Protein AF-A0A7C4ZJU5-F1 (afdb_monomer_lite)

Sequence (49 aa):
ELGKFKNGSNEKARRLLGWTPRSREDAIVATAESLVALGLLKDSPKKAA

pLDDT: mean 89.98, std 10.85, range [57.0, 98.25]

Structure (mmCIF, N/CA/C/O backbone):
data_AF-A0A7C4ZJU5-F1
#
_entry.id   AF-A0A7C4ZJU5-F1
#
loop_
_atom_site.group_PDB
_atom_site.id
_atom_site.type_symbol
_atom_site.label_atom_id
_atom_site.label_alt_id
_atom_site.label_comp_id
_atom_site.label_asym_id
_atom_site.label_entity_id
_atom_site.label_seq_id
_atom_site.pdbx_PDB_ins_code
_atom_site.Cartn_x
_atom_site.Cartn_y
_atom_site.Cartn_z
_atom_site.occupancy
_atom_site.B_iso_or_equiv
_atom_site.auth_seq_id
_atom_site.auth_comp_id
_atom_site.auth_asym_id
_atom_site.auth_atom_id
_atom_site.pdbx_PDB_model_num
ATOM 1 N N . GLU A 1 1 ? 22.355 4.743 8.244 1.00 63.31 1 GLU A N 1
ATOM 2 C CA . GLU A 1 1 ? 21.773 6.035 7.812 1.00 63.31 1 GLU A CA 1
ATOM 3 C C . GLU A 1 1 ? 20.247 5.986 7.633 1.00 63.31 1 GLU A C 1
ATOM 5 O O . GLU A 1 1 ? 19.757 5.616 6.566 1.00 63.31 1 GLU A O 1
ATOM 10 N N . LEU A 1 2 ? 19.496 6.351 8.679 1.00 77.12 2 LEU A N 1
ATOM 11 C CA . LEU A 1 2 ? 18.054 6.658 8.631 1.00 77.12 2 LEU A CA 1
ATOM 12 C C . LEU A 1 2 ? 17.864 8.189 8.518 1.00 77.12 2 LEU A C 1
ATOM 14 O O . LEU A 1 2 ? 18.773 8.934 8.867 1.00 77.12 2 LEU A O 1
ATOM 18 N N . GLY A 1 3 ? 16.720 8.663 8.006 1.00 81.94 3 GLY A N 1
ATOM 19 C CA . GLY A 1 3 ? 16.376 10.101 7.963 1.00 81.94 3 GLY A CA 1
ATOM 20 C C . GLY A 1 3 ? 16.738 10.875 6.684 1.00 81.94 3 GLY A C 1
ATOM 21 O O . GLY A 1 3 ? 16.440 12.060 6.591 1.00 81.94 3 GLY A O 1
ATOM 22 N N . LYS A 1 4 ? 17.335 10.232 5.671 1.00 84.94 4 LYS A N 1
ATOM 23 C CA . LYS A 1 4 ? 17.594 10.855 4.357 1.00 84.94 4 LYS A CA 1
ATOM 24 C C . LYS A 1 4 ? 16.509 10.467 3.355 1.00 84.94 4 LYS A C 1
ATOM 26 O O . LYS A 1 4 ? 16.197 9.281 3.231 1.00 84.94 4 LYS A O 1
ATOM 31 N N . PHE A 1 5 ? 15.979 11.444 2.615 1.00 84.31 5 PHE A N 1
ATOM 32 C CA . PHE A 1 5 ? 15.101 11.169 1.478 1.00 84.31 5 PHE A CA 1
ATOM 33 C C . PHE A 1 5 ? 15.868 10.353 0.434 1.00 84.31 5 PHE A C 1
ATOM 35 O O . PHE A 1 5 ? 16.977 10.718 0.039 1.00 84.31 5 PHE A O 1
ATOM 42 N N . LYS A 1 6 ? 15.299 9.222 0.017 1.00 83.19 6 LYS A N 1
ATOM 43 C CA . LYS A 1 6 ? 15.880 8.358 -1.011 1.00 83.19 6 LYS A CA 1
ATOM 44 C C . LYS A 1 6 ? 14.986 8.401 -2.238 1.00 83.19 6 LYS A C 1
ATOM 46 O O . LYS A 1 6 ? 13.799 8.100 -2.141 1.00 83.19 6 LYS A O 1
ATOM 51 N N . ASN A 1 7 ? 15.583 8.681 -3.392 1.00 85.06 7 ASN A N 1
ATOM 52 C CA . ASN A 1 7 ? 14.935 8.518 -4.692 1.00 85.06 7 ASN A CA 1
ATOM 53 C C . ASN A 1 7 ? 14.848 7.021 -5.030 1.00 85.06 7 ASN A C 1
ATOM 55 O O . ASN A 1 7 ? 15.653 6.492 -5.793 1.00 85.06 7 ASN A O 1
ATOM 59 N N . GLY A 1 8 ? 13.924 6.310 -4.383 1.00 87.38 8 GLY A N 1
ATOM 60 C CA . GLY A 1 8 ? 13.669 4.897 -4.642 1.00 87.38 8 GLY A CA 1
ATOM 61 C C . GLY A 1 8 ? 12.824 4.708 -5.899 1.00 87.38 8 GLY A C 1
ATOM 62 O O . GLY A 1 8 ? 11.798 5.365 -6.059 1.00 87.38 8 GLY A O 1
ATOM 63 N N . SER A 1 9 ? 13.224 3.782 -6.771 1.00 92.19 9 SER A N 1
ATOM 64 C CA . SER A 1 9 ? 12.411 3.337 -7.906 1.00 92.19 9 SER A CA 1
ATOM 65 C C . SER A 1 9 ? 12.076 1.849 -7.781 1.00 92.19 9 SER A C 1
ATOM 67 O O . SER A 1 9 ? 12.832 1.059 -7.215 1.00 92.19 9 SER A O 1
ATOM 69 N N . ASN A 1 10 ? 10.929 1.449 -8.330 1.00 92.44 10 ASN A N 1
ATOM 70 C CA . ASN A 1 10 ? 10.489 0.052 -8.424 1.00 92.44 10 ASN A CA 1
ATOM 71 C C . ASN A 1 10 ? 10.847 -0.605 -9.772 1.00 92.44 10 ASN A C 1
ATOM 73 O O . ASN A 1 10 ? 10.402 -1.714 -10.064 1.00 92.44 10 ASN A O 1
ATOM 77 N N . GLU A 1 11 ? 11.662 0.057 -10.596 1.00 96.12 11 GLU A N 1
ATOM 78 C CA . GLU A 1 11 ? 11.991 -0.374 -11.958 1.00 96.12 11 GLU A CA 1
ATOM 79 C C . GLU A 1 11 ? 12.673 -1.746 -11.996 1.00 96.12 11 GLU A C 1
ATOM 81 O O . GLU A 1 11 ? 12.298 -2.605 -12.792 1.00 96.12 11 GLU A O 1
ATOM 86 N N . LYS A 1 12 ? 13.618 -1.997 -11.081 1.00 96.62 12 LYS A N 1
ATOM 87 C CA . LYS A 1 12 ? 14.327 -3.280 -11.000 1.00 96.62 12 LYS A CA 1
ATOM 88 C C . LYS A 1 12 ? 13.370 -4.452 -10.770 1.00 96.62 12 LYS A C 1
ATOM 90 O O . LYS A 1 12 ? 13.547 -5.499 -11.381 1.00 96.62 12 LYS A O 1
ATOM 95 N N . ALA A 1 13 ? 12.366 -4.275 -9.915 1.00 97.38 13 ALA A N 1
ATOM 96 C CA . ALA A 1 13 ? 11.388 -5.316 -9.621 1.00 97.38 13 ALA A CA 1
ATOM 97 C C . ALA A 1 13 ? 10.460 -5.573 -10.817 1.00 97.38 13 ALA A C 1
ATOM 99 O O . ALA A 1 13 ? 10.223 -6.730 -11.154 1.00 97.38 13 ALA A O 1
ATOM 100 N N . ARG A 1 14 ? 10.025 -4.520 -11.527 1.00 96.94 14 ARG A N 1
ATOM 101 C CA . ARG A 1 14 ? 9.292 -4.690 -12.793 1.00 96.94 14 ARG A CA 1
ATOM 102 C C . ARG A 1 14 ? 10.119 -5.461 -13.821 1.00 96.94 14 ARG A C 1
ATOM 104 O O . ARG A 1 14 ? 9.639 -6.437 -14.381 1.00 96.94 14 ARG A O 1
ATOM 111 N N . ARG A 1 15 ? 11.377 -5.052 -14.028 1.00 97.94 15 ARG A N 1
ATOM 112 C CA . ARG A 1 15 ? 12.267 -5.632 -15.044 1.00 97.94 15 ARG A CA 1
ATOM 113 C C . ARG A 1 15 ? 12.647 -7.081 -14.750 1.00 97.94 15 ARG A C 1
ATOM 115 O O . ARG A 1 15 ? 12.669 -7.891 -15.664 1.00 97.94 15 ARG A O 1
ATOM 122 N N . LEU A 1 16 ? 13.019 -7.386 -13.507 1.00 98.19 16 LEU A N 1
ATOM 123 C CA . LEU A 1 16 ? 13.585 -8.692 -13.159 1.00 98.19 16 LEU A CA 1
ATOM 124 C C . LEU A 1 16 ? 12.534 -9.710 -12.723 1.00 98.19 16 LEU A C 1
ATOM 126 O O . LEU A 1 16 ? 12.726 -10.896 -12.951 1.00 98.19 16 LEU A O 1
ATOM 130 N N . LEU A 1 17 ? 11.460 -9.260 -12.073 1.00 97.81 17 LEU A N 1
ATOM 131 C CA . LEU A 1 17 ? 10.451 -10.150 -11.493 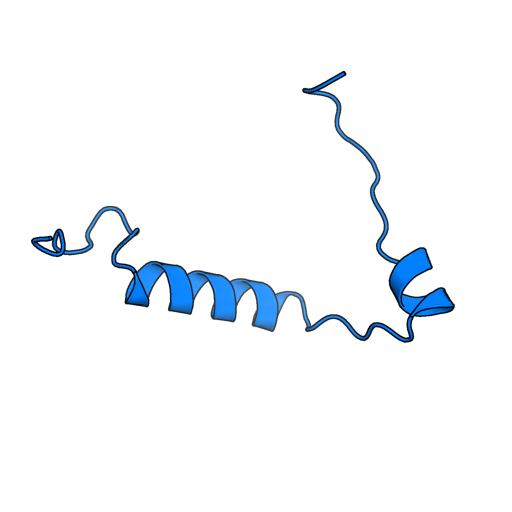1.00 97.81 17 LEU A CA 1
ATOM 132 C C . LEU A 1 17 ? 9.134 -10.133 -12.275 1.00 97.81 17 LEU A C 1
ATOM 134 O O . LEU A 1 17 ? 8.185 -10.789 -11.863 1.00 97.81 17 LEU A O 1
ATOM 138 N N . GLY A 1 18 ? 9.033 -9.335 -13.345 1.00 97.19 18 GLY A N 1
ATOM 139 C CA . GLY A 1 18 ? 7.761 -9.106 -14.036 1.00 97.19 18 GLY A CA 1
ATOM 140 C C . GLY A 1 18 ? 6.703 -8.477 -13.126 1.00 97.19 18 GLY A C 1
ATOM 141 O O . GLY A 1 18 ? 5.505 -8.613 -13.369 1.00 97.19 18 GLY A O 1
ATOM 142 N N . TRP A 1 19 ? 7.128 -7.827 -12.035 1.00 97.38 19 TRP A N 1
ATOM 143 C CA . TRP A 1 19 ? 6.193 -7.307 -11.050 1.00 97.38 19 TRP A CA 1
ATOM 144 C C . TRP A 1 19 ? 5.324 -6.21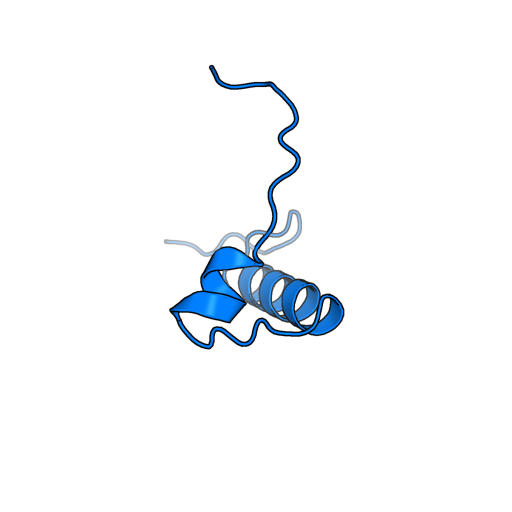6 -11.673 1.00 97.38 19 TRP A C 1
ATOM 146 O O . TRP A 1 19 ? 5.841 -5.225 -12.184 1.00 97.38 19 TRP A O 1
ATOM 156 N N . THR A 1 20 ? 4.006 -6.377 -11.592 1.00 96.75 20 THR A N 1
ATOM 157 C CA . THR A 1 20 ? 3.038 -5.381 -12.058 1.00 96.75 20 THR A CA 1
ATOM 158 C C . THR A 1 20 ? 2.373 -4.749 -10.836 1.00 96.75 20 THR A C 1
ATOM 160 O O . THR A 1 20 ? 1.483 -5.363 -10.246 1.00 96.75 20 THR A O 1
ATOM 163 N N . PRO A 1 21 ? 2.835 -3.571 -10.376 1.00 94.88 21 PRO A N 1
ATOM 164 C CA . PRO A 1 21 ? 2.216 -2.910 -9.238 1.00 94.88 21 PRO A CA 1
ATOM 165 C C . PRO A 1 21 ? 0.806 -2.438 -9.605 1.00 94.88 21 PRO A C 1
ATOM 167 O O . PRO A 1 21 ? 0.545 -2.066 -10.749 1.00 94.88 21 PRO A O 1
ATOM 170 N N . ARG A 1 22 ? -0.083 -2.402 -8.610 1.00 95.56 22 ARG A N 1
ATOM 171 C CA . ARG A 1 22 ? -1.388 -1.747 -8.746 1.00 95.56 22 ARG A CA 1
ATOM 172 C C . ARG A 1 22 ? -1.247 -0.246 -9.011 1.00 95.56 22 ARG A C 1
ATOM 174 O O . ARG A 1 22 ? -0.190 0.338 -8.747 1.00 95.56 22 ARG A O 1
ATOM 181 N N . SER A 1 23 ? -2.325 0.360 -9.509 1.00 96.19 23 SER A N 1
ATOM 182 C CA . SER A 1 23 ? -2.411 1.812 -9.663 1.00 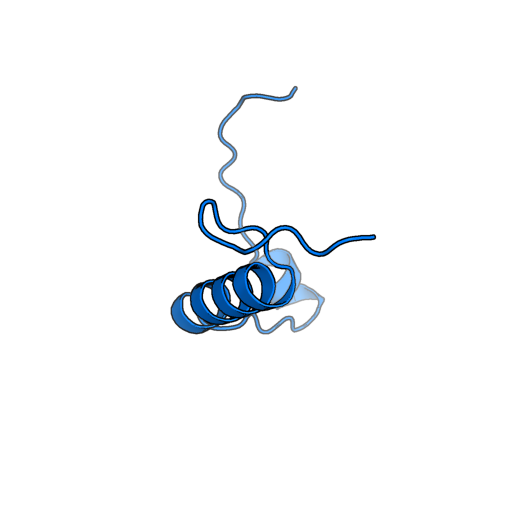96.19 23 SER A CA 1
ATOM 183 C C . SER A 1 23 ? -2.236 2.515 -8.311 1.00 96.19 23 SER A C 1
ATOM 185 O O . SER A 1 23 ? -2.341 1.902 -7.240 1.00 96.19 23 SER A O 1
ATOM 187 N N . ARG A 1 24 ? -1.924 3.812 -8.348 1.00 95.81 24 ARG A N 1
ATOM 188 C CA . ARG A 1 24 ? -1.738 4.595 -7.117 1.00 95.81 24 ARG A CA 1
ATOM 189 C C . ARG A 1 24 ? -3.055 4.703 -6.363 1.00 95.81 24 ARG A C 1
ATOM 191 O O . ARG A 1 24 ? -3.080 4.565 -5.145 1.00 95.81 24 ARG A O 1
ATOM 198 N N . GLU A 1 25 ? -4.126 4.898 -7.112 1.00 97.94 25 GLU A N 1
ATOM 199 C CA . GLU A 1 25 ? -5.498 5.024 -6.657 1.00 97.94 25 GLU A CA 1
ATOM 200 C C . GLU A 1 25 ? -5.918 3.747 -5.920 1.00 97.94 25 GLU A C 1
ATOM 202 O O . GLU A 1 25 ? -6.285 3.809 -4.746 1.00 97.94 25 GLU A O 1
ATOM 207 N N . ASP A 1 26 ? -5.716 2.577 -6.535 1.00 98.00 26 ASP A N 1
ATOM 208 C CA . ASP A 1 26 ? -6.033 1.288 -5.908 1.00 98.00 26 ASP A CA 1
ATOM 209 C C . ASP A 1 26 ? -5.182 1.026 -4.662 1.00 98.00 26 ASP A C 1
ATOM 211 O O . ASP A 1 26 ? -5.637 0.403 -3.703 1.00 98.00 26 ASP A O 1
ATOM 215 N N . ALA A 1 27 ? -3.918 1.465 -4.659 1.00 97.69 27 ALA A N 1
ATOM 216 C CA . ALA A 1 27 ? -3.032 1.270 -3.514 1.00 97.69 27 ALA A CA 1
ATOM 217 C C . ALA A 1 27 ? -3.500 2.075 -2.300 1.00 97.69 27 ALA A C 1
ATOM 219 O O . ALA A 1 27 ? -3.464 1.571 -1.174 1.00 97.69 27 ALA A O 1
ATOM 220 N N . ILE A 1 28 ? -3.964 3.303 -2.534 1.00 97.94 28 ILE A N 1
ATOM 221 C CA . ILE A 1 28 ? -4.519 4.175 -1.499 1.00 97.94 28 ILE A CA 1
ATOM 222 C C . ILE A 1 28 ? -5.825 3.583 -0.964 1.00 97.94 28 ILE A C 1
ATOM 224 O O . ILE A 1 28 ? -5.961 3.438 0.251 1.00 97.94 28 ILE A O 1
ATOM 228 N N . VAL A 1 29 ? -6.744 3.180 -1.847 1.00 98.25 29 VAL A N 1
ATOM 229 C CA . VAL A 1 29 ? -8.040 2.602 -1.455 1.00 98.25 29 VAL A CA 1
ATOM 230 C C . VAL A 1 29 ? -7.850 1.323 -0.639 1.00 98.25 29 VAL A C 1
ATOM 232 O O . VAL A 1 29 ? -8.344 1.251 0.483 1.00 98.25 29 VAL A O 1
ATOM 235 N N . ALA A 1 30 ? -7.040 0.371 -1.114 1.00 98.12 30 ALA A N 1
ATOM 236 C CA . ALA A 1 30 ? -6.784 -0.882 -0.394 1.00 98.12 30 ALA A CA 1
ATOM 237 C C . ALA A 1 30 ? -6.164 -0.655 1.000 1.00 98.12 30 ALA A C 1
ATOM 239 O O . ALA A 1 30 ? -6.428 -1.396 1.953 1.00 98.12 30 ALA A O 1
ATOM 240 N N . THR A 1 31 ? -5.334 0.385 1.132 1.00 97.19 31 THR A N 1
ATOM 241 C CA . THR A 1 31 ? -4.766 0.784 2.425 1.00 97.19 31 THR A CA 1
ATOM 242 C C . THR A 1 31 ? -5.851 1.336 3.347 1.00 97.19 31 THR A C 1
ATOM 244 O O . THR A 1 31 ? -5.938 0.919 4.501 1.00 97.19 31 THR A O 1
ATOM 247 N N . ALA A 1 32 ? -6.701 2.238 2.849 1.00 96.56 32 ALA A N 1
ATOM 248 C CA . ALA A 1 32 ? -7.803 2.810 3.617 1.00 96.56 32 ALA A CA 1
ATOM 249 C C . AL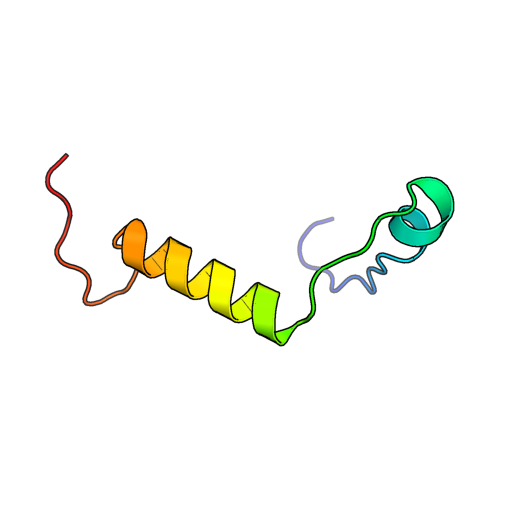A A 1 32 ? -8.792 1.732 4.093 1.00 96.56 32 ALA A C 1
ATOM 251 O O . ALA A 1 32 ? -9.142 1.704 5.272 1.00 96.56 32 ALA A O 1
ATOM 252 N N . GLU A 1 33 ? -9.168 0.799 3.216 1.00 97.25 33 GLU A N 1
ATOM 253 C CA . GLU A 1 33 ? -10.024 -0.346 3.549 1.00 97.25 33 GLU A CA 1
ATOM 254 C C . GLU A 1 33 ? -9.432 -1.183 4.689 1.00 97.25 33 GLU A C 1
ATOM 256 O O . GLU A 1 33 ? -10.126 -1.515 5.651 1.00 97.25 33 GLU A O 1
ATOM 261 N N . SER A 1 34 ? -8.126 -1.461 4.631 1.00 97.06 34 SER A N 1
ATOM 262 C CA . SER A 1 34 ? -7.423 -2.205 5.682 1.00 97.06 34 SER A CA 1
ATOM 263 C C . SER A 1 34 ? -7.428 -1.456 7.018 1.00 97.06 34 SER A C 1
ATOM 265 O O . SER A 1 34 ? -7.691 -2.054 8.061 1.00 97.06 34 SER A O 1
ATOM 267 N N . LEU A 1 35 ? -7.177 -0.141 7.005 1.00 95.88 35 LEU A N 1
ATOM 268 C CA . LEU A 1 35 ? -7.206 0.694 8.211 1.00 95.88 35 LEU A CA 1
ATOM 269 C C . LEU A 1 35 ? -8.592 0.703 8.869 1.00 95.88 35 LEU A C 1
ATOM 271 O O . LEU A 1 35 ? -8.679 0.606 10.094 1.00 95.88 35 LEU A O 1
ATOM 275 N N . VAL A 1 36 ? -9.662 0.773 8.069 1.00 93.94 36 VAL A N 1
ATOM 276 C CA . VAL A 1 36 ? -11.049 0.678 8.549 1.00 93.94 36 VAL A CA 1
ATOM 277 C C . VAL A 1 36 ? -11.316 -0.700 9.155 1.00 93.94 36 VAL A C 1
ATOM 279 O O . VAL A 1 36 ? -11.773 -0.789 10.292 1.00 93.94 36 VAL A O 1
ATOM 282 N N . ALA A 1 37 ? -10.986 -1.781 8.443 1.00 93.62 37 ALA A N 1
ATOM 283 C CA . ALA A 1 37 ? -11.232 -3.153 8.899 1.00 93.62 37 ALA A CA 1
ATOM 284 C C . ALA A 1 37 ? -10.504 -3.485 10.217 1.00 93.62 37 ALA A C 1
ATOM 286 O O . ALA A 1 37 ? -11.020 -4.213 11.079 1.00 93.62 37 ALA A O 1
ATOM 287 N N . LEU A 1 38 ? -9.307 -2.924 10.389 1.00 94.00 38 LEU A N 1
ATOM 288 C CA . LEU A 1 38 ? -8.496 -3.072 11.594 1.00 94.00 38 LEU A CA 1
ATOM 289 C C . LEU A 1 38 ? -8.889 -2.099 12.716 1.00 94.00 38 LEU A C 1
ATOM 291 O O . LEU A 1 38 ? -8.451 -2.293 13.845 1.00 94.00 38 LEU A O 1
ATOM 295 N N . GLY A 1 39 ? -9.729 -1.095 12.446 1.00 93.44 39 GLY A N 1
ATOM 296 C CA . GLY A 1 39 ? -10.133 -0.095 13.437 1.00 93.44 39 GLY A CA 1
ATOM 297 C C . GLY A 1 39 ? -8.986 0.826 13.864 1.00 93.44 39 GLY A C 1
ATOM 298 O O . GLY A 1 39 ? -8.895 1.201 15.029 1.00 93.44 39 GLY A O 1
ATOM 299 N N . LEU A 1 40 ? -8.082 1.156 12.936 1.00 93.44 40 LEU A N 1
ATOM 300 C CA . LEU A 1 40 ? -6.886 1.969 13.195 1.00 93.44 40 LEU A CA 1
ATOM 301 C C . LEU A 1 40 ? -7.111 3.471 12.968 1.00 93.44 40 LEU A C 1
ATOM 303 O O . LEU A 1 40 ? -6.183 4.266 13.124 1.00 93.44 40 LEU A O 1
ATOM 307 N N . LEU A 1 41 ? -8.323 3.875 12.580 1.00 93.75 41 LEU A N 1
ATOM 308 C CA . LEU A 1 41 ? -8.664 5.287 12.427 1.00 93.75 41 LEU A CA 1
ATOM 309 C C . LEU A 1 41 ? -8.957 5.905 13.795 1.00 93.75 41 LEU A C 1
ATOM 311 O O . LEU A 1 41 ? -9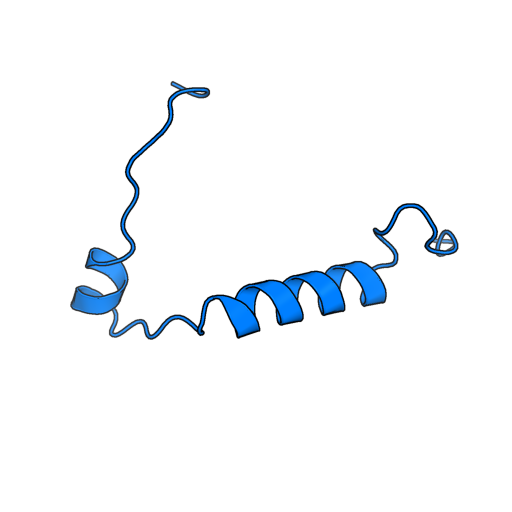.465 5.234 14.688 1.00 93.75 41 LEU A O 1
ATOM 315 N N . LYS A 1 42 ? -8.687 7.205 13.938 1.00 90.25 42 LYS A N 1
ATOM 316 C CA . LYS A 1 42 ? -8.849 7.946 15.200 1.00 90.25 42 LYS A CA 1
ATOM 317 C C . LYS A 1 42 ? -10.233 7.770 15.840 1.00 90.25 42 LYS A C 1
ATOM 319 O O . LYS A 1 42 ? -10.319 7.635 17.055 1.00 90.25 42 LYS A O 1
ATOM 324 N N . ASP A 1 43 ? -11.271 7.721 15.009 1.00 87.88 43 ASP A N 1
ATOM 325 C CA . ASP A 1 43 ? -12.667 7.621 15.446 1.00 87.88 43 ASP A CA 1
ATOM 326 C C . ASP A 1 43 ? -13.202 6.177 15.380 1.00 87.88 43 ASP A C 1
ATOM 328 O O . ASP A 1 43 ? -14.400 5.939 15.528 1.00 87.88 43 ASP A O 1
ATOM 332 N N . SER A 1 44 ? -12.327 5.191 15.141 1.00 83.19 44 SER A N 1
ATOM 333 C CA . SER A 1 44 ? -12.722 3.784 15.173 1.00 83.19 44 SER A CA 1
ATOM 334 C C . SER A 1 44 ? -13.066 3.368 16.605 1.00 83.19 44 SER A C 1
ATOM 336 O O . SER A 1 44 ? -12.309 3.676 17.532 1.00 83.19 44 SER A O 1
ATOM 338 N N . PRO A 1 45 ? -14.167 2.626 16.820 1.00 76.50 45 PRO A N 1
ATOM 339 C CA . PRO A 1 45 ? -14.430 2.038 18.123 1.00 76.50 45 PRO A CA 1
ATOM 340 C C . PRO A 1 45 ? -13.279 1.084 18.459 1.00 76.50 45 PRO A C 1
ATOM 342 O O . PRO A 1 45 ? -12.935 0.219 17.649 1.00 76.50 45 PRO A O 1
ATOM 345 N N . LYS A 1 46 ? -12.657 1.243 19.638 1.00 68.69 46 LYS A N 1
ATOM 346 C CA . LYS A 1 46 ? -11.611 0.316 20.094 1.00 68.69 46 LYS A CA 1
ATOM 347 C C . LYS A 1 46 ? -12.187 -1.098 20.068 1.00 68.69 46 LYS A C 1
ATOM 349 O O . LYS A 1 46 ? -13.108 -1.394 20.828 1.00 68.69 46 LYS A O 1
ATOM 354 N N . LYS A 1 47 ? -11.644 -1.969 19.212 1.00 64.81 47 LYS A N 1
ATOM 355 C CA . LYS A 1 47 ? -11.915 -3.404 19.314 1.00 64.81 47 LYS A CA 1
ATOM 356 C C . LYS A 1 47 ? -11.412 -3.854 20.687 1.00 64.81 47 LYS A C 1
ATOM 358 O O . LYS A 1 47 ? -10.226 -3.702 20.977 1.00 64.81 47 LYS A O 1
ATOM 363 N N . ALA A 1 48 ? -12.322 -4.322 21.541 1.00 59.75 48 ALA A N 1
ATOM 364 C CA . ALA A 1 48 ? -11.944 -5.040 22.750 1.00 59.75 48 ALA A CA 1
ATOM 365 C C . ALA A 1 48 ? -11.188 -6.296 22.299 1.00 59.75 48 ALA A C 1
ATOM 3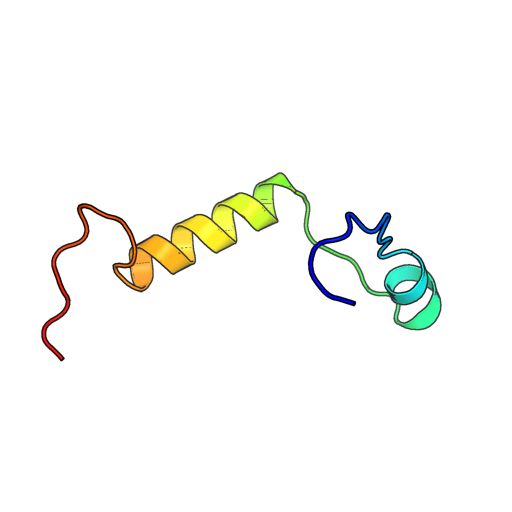67 O O . ALA A 1 48 ? -11.726 -7.076 21.509 1.00 59.75 48 ALA A O 1
ATOM 368 N N . ALA A 1 49 ? -9.922 -6.394 22.701 1.00 57.00 49 ALA A N 1
ATOM 369 C CA . ALA A 1 49 ? -9.135 -7.614 22.573 1.00 57.00 49 ALA A CA 1
ATOM 370 C C . ALA A 1 49 ? -9.603 -8.639 23.611 1.00 57.00 49 ALA A C 1
ATOM 372 O O . ALA A 1 49 ? -9.990 -8.196 24.719 1.00 57.00 49 ALA A O 1
#

Secondary structure (DSSP, 8-state):
--S-------HHHHHHH---PPPHHHHHHHHHHHHHHHT-STTS-----

Foldseek 3Di:
DPDDDDPDDCVCCCVPVVDDDDDPVVVVVVVVVVCQVCQVDPPRDPDDD

Radius of gyration: 16.4 Å; chains: 1; bounding box: 36×21×38 Å